Protein AF-A0A523D8A8-F1 (afdb_monomer_lite)

Foldseek 3Di:
DDQPDADCVLQDPPQAQFDPPDDSNNCPVVVVQVVVCVVVVFHWDWDFDDDDRHTHDIDTHGPCVVPDDDDDDD

pLDDT: mean 84.75, std 9.38, range [50.19, 96.94]

Sequence (74 aa):
MRLDGFRPEFLDFQRGIRVGHLEPHQRITQILKHTLQARYQEDFVIDRWGRGVYWQWICFLPKANRIAKPLSSS

Structure (mmCIF, N/CA/C/O backbone):
data_AF-A0A523D8A8-F1
#
_entry.id   AF-A0A523D8A8-F1
#
loop_
_atom_site.group_PDB
_atom_site.id
_atom_site.type_symbol
_atom_site.label_atom_id
_atom_site.label_alt_id
_atom_site.label_comp_id
_atom_site.label_asym_id
_atom_site.label_entity_id
_atom_site.label_seq_id
_atom_site.pdbx_PDB_ins_code
_atom_site.Cartn_x
_atom_site.Cartn_y
_atom_site.Cartn_z
_atom_site.occupancy
_atom_site.B_iso_or_equiv
_atom_site.auth_seq_id
_atom_site.auth_comp_id
_atom_site.auth_asym_id
_atom_site.auth_atom_id
_atom_site.pdbx_PDB_model_num
ATOM 1 N N . MET A 1 1 ? -14.143 7.252 -11.095 1.00 50.19 1 MET A N 1
ATOM 2 C CA . MET A 1 1 ? -12.795 6.995 -11.646 1.00 50.19 1 MET A CA 1
ATOM 3 C C . MET A 1 1 ? -12.841 5.641 -12.331 1.00 50.19 1 MET A C 1
ATOM 5 O O . MET A 1 1 ? -13.091 4.659 -11.647 1.00 50.19 1 MET A O 1
ATOM 9 N N . ARG A 1 2 ? -12.724 5.583 -13.662 1.00 51.06 2 ARG A N 1
ATOM 10 C CA . ARG A 1 2 ? -12.634 4.302 -14.377 1.00 51.06 2 ARG A CA 1
ATOM 11 C C . ARG A 1 2 ? -11.242 3.739 -14.075 1.00 51.06 2 ARG A C 1
ATOM 13 O O . ARG A 1 2 ? -10.249 4.416 -14.316 1.00 51.06 2 ARG A O 1
ATOM 20 N N . LEU A 1 3 ? -11.178 2.590 -13.412 1.00 59.72 3 LEU A N 1
ATOM 21 C CA . LEU A 1 3 ? -9.932 1.860 -13.205 1.00 59.72 3 LEU A CA 1
ATOM 22 C C . LEU A 1 3 ? -9.852 0.878 -14.369 1.00 59.72 3 LEU A C 1
ATOM 24 O O . LEU A 1 3 ? -10.564 -0.120 -14.346 1.00 59.72 3 LEU A O 1
ATOM 28 N N . ASP A 1 4 ? -9.019 1.141 -15.373 1.00 68.56 4 ASP A N 1
ATOM 29 C CA . ASP A 1 4 ? -8.809 0.237 -16.523 1.00 68.56 4 ASP A CA 1
ATOM 30 C C . ASP A 1 4 ? -8.091 -1.080 -16.137 1.00 68.56 4 ASP A C 1
ATOM 32 O O . ASP A 1 4 ? -7.450 -1.726 -16.961 1.00 68.56 4 ASP A O 1
ATOM 36 N N . GLY A 1 5 ? -8.198 -1.489 -14.866 1.00 76.19 5 GLY A N 1
ATOM 37 C CA . GLY A 1 5 ? -7.502 -2.622 -14.271 1.00 76.19 5 GLY A CA 1
ATOM 38 C C . GLY A 1 5 ? -6.006 -2.367 -14.089 1.00 76.19 5 GLY A C 1
ATOM 39 O O . GLY A 1 5 ? -5.399 -1.544 -14.769 1.00 76.19 5 GLY A O 1
ATOM 40 N N . PHE A 1 6 ? -5.389 -3.071 -13.142 1.00 83.75 6 PHE A N 1
ATOM 41 C CA . PHE A 1 6 ? -3.930 -3.102 -13.057 1.00 83.75 6 PHE A CA 1
ATOM 42 C C . PHE A 1 6 ? -3.384 -3.979 -14.182 1.00 83.75 6 PHE A C 1
ATOM 44 O O . PHE A 1 6 ? -3.866 -5.097 -14.365 1.00 83.75 6 PHE A O 1
ATOM 51 N N . ARG A 1 7 ? -2.348 -3.519 -14.888 1.00 85.00 7 ARG A N 1
ATOM 52 C CA . ARG A 1 7 ? -1.614 -4.364 -15.839 1.00 85.00 7 ARG A CA 1
ATOM 53 C C . ARG A 1 7 ? -0.383 -4.984 -15.152 1.00 85.00 7 ARG A C 1
ATOM 55 O O . 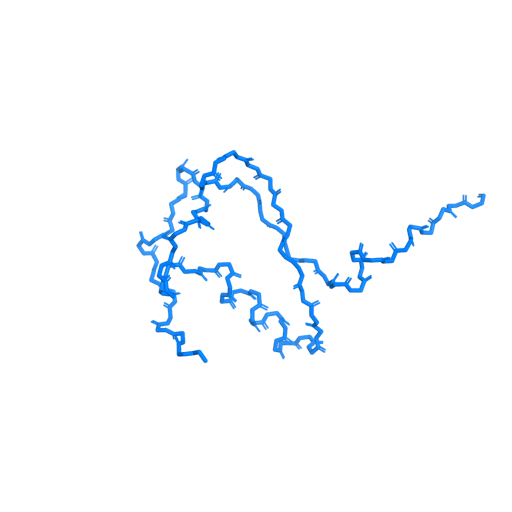ARG A 1 7 ? 0.466 -4.227 -14.680 1.00 85.00 7 ARG A O 1
ATOM 62 N N . PRO A 1 8 ? -0.245 -6.327 -15.114 1.00 83.25 8 PRO A N 1
ATOM 63 C CA . PRO A 1 8 ? 0.842 -7.012 -14.402 1.00 83.25 8 PRO A CA 1
ATOM 64 C C . PRO A 1 8 ? 2.262 -6.601 -14.807 1.00 83.25 8 PRO A C 1
ATOM 66 O O . PRO A 1 8 ? 3.171 -6.670 -13.991 1.00 83.25 8 PRO A O 1
ATOM 69 N N . GLU A 1 9 ? 2.451 -6.130 -16.039 1.00 85.50 9 GLU A N 1
ATOM 70 C CA . GLU A 1 9 ? 3.730 -5.629 -16.565 1.00 85.50 9 GLU A CA 1
ATOM 71 C C . GLU A 1 9 ? 4.325 -4.443 -15.783 1.00 85.50 9 GLU A C 1
ATOM 73 O O . GLU A 1 9 ? 5.523 -4.191 -15.872 1.00 85.50 9 GLU A O 1
ATOM 78 N N . PHE A 1 10 ? 3.516 -3.723 -14.998 1.00 82.62 10 PHE A N 1
ATOM 79 C CA . PHE A 1 10 ? 3.993 -2.636 -14.136 1.00 82.62 10 PHE A CA 1
ATOM 80 C C . PHE A 1 10 ? 4.436 -3.111 -12.749 1.00 82.62 10 PHE A C 1
ATOM 82 O O . PHE A 1 10 ? 4.762 -2.285 -11.892 1.00 82.62 10 PHE A O 1
ATOM 89 N N . LEU A 1 11 ? 4.432 -4.422 -12.504 1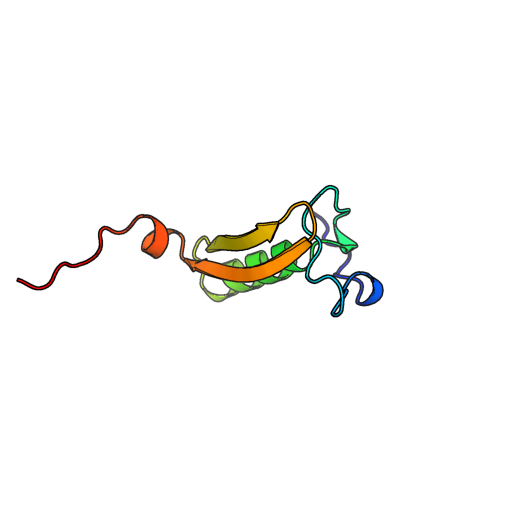.00 80.62 11 LEU A N 1
ATOM 90 C CA . LEU A 1 11 ? 4.892 -5.003 -11.257 1.00 80.62 11 LEU A CA 1
ATOM 91 C C . LEU A 1 11 ? 6.372 -5.383 -11.364 1.00 80.62 11 LEU A C 1
ATOM 93 O O . LEU A 1 11 ? 6.744 -6.325 -12.057 1.00 80.62 11 LEU A O 1
ATOM 97 N N . ASP A 1 12 ? 7.217 -4.634 -10.663 1.00 81.44 12 ASP A N 1
ATOM 98 C CA . ASP A 1 12 ? 8.666 -4.820 -10.670 1.00 81.44 12 ASP A CA 1
ATOM 99 C C . ASP A 1 12 ? 9.122 -5.445 -9.343 1.00 81.44 12 ASP A C 1
ATOM 101 O O . ASP A 1 12 ? 9.257 -4.775 -8.320 1.00 81.44 12 ASP A O 1
ATOM 105 N N . PHE A 1 13 ? 9.359 -6.757 -9.347 1.00 77.94 13 PHE A N 1
ATOM 106 C CA . PHE A 1 13 ? 9.833 -7.475 -8.160 1.00 77.94 13 PHE A CA 1
ATOM 107 C C . PHE A 1 13 ? 11.314 -7.222 -7.837 1.00 77.94 13 PHE A C 1
ATOM 109 O O . PHE A 1 13 ? 11.751 -7.554 -6.738 1.00 77.94 13 PHE A O 1
ATOM 116 N N . GLN A 1 14 ? 12.094 -6.651 -8.762 1.00 83.25 14 GLN A N 1
ATOM 117 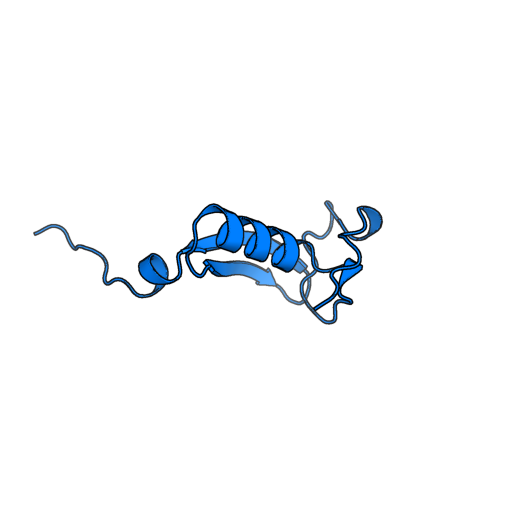C CA . GLN A 1 14 ? 13.516 -6.376 -8.540 1.00 83.25 14 GLN A CA 1
ATOM 118 C C . GLN A 1 14 ? 13.736 -5.004 -7.903 1.00 83.25 14 GLN A C 1
ATOM 120 O O . GLN A 1 14 ? 14.543 -4.867 -6.985 1.00 83.25 14 GLN A O 1
ATOM 125 N N . ARG A 1 15 ? 13.025 -3.979 -8.382 1.00 79.25 15 ARG A N 1
ATOM 126 C CA . ARG A 1 15 ? 13.134 -2.600 -7.876 1.00 79.25 15 ARG A CA 1
ATOM 127 C C . ARG A 1 15 ? 12.127 -2.294 -6.772 1.00 79.25 15 ARG A C 1
ATOM 129 O O . ARG A 1 15 ? 12.339 -1.354 -6.007 1.00 79.25 15 ARG A O 1
ATOM 136 N N . GLY A 1 16 ? 11.059 -3.082 -6.671 1.00 79.31 16 GLY A N 1
ATOM 137 C CA . GLY A 1 16 ? 9.949 -2.873 -5.750 1.00 79.31 16 GLY A CA 1
ATOM 138 C C . GLY A 1 16 ? 8.765 -2.172 -6.414 1.00 79.31 16 GLY A C 1
ATOM 139 O O . GLY A 1 16 ? 8.689 -1.991 -7.628 1.00 79.31 16 GLY A O 1
ATOM 140 N N . ILE A 1 17 ? 7.805 -1.744 -5.603 1.00 81.75 17 ILE A N 1
ATOM 141 C CA . ILE A 1 17 ? 6.539 -1.209 -6.105 1.00 81.75 17 ILE A CA 1
ATOM 142 C C . ILE A 1 17 ? 6.725 0.269 -6.453 1.00 81.75 17 ILE A C 1
ATOM 144 O O . ILE A 1 17 ? 7.053 1.074 -5.581 1.00 81.75 17 ILE A O 1
ATOM 148 N N . ARG A 1 18 ? 6.498 0.643 -7.719 1.00 82.94 18 ARG A N 1
ATOM 149 C CA . ARG A 1 18 ? 6.508 2.046 -8.162 1.00 82.94 18 ARG A CA 1
ATOM 150 C C . ARG A 1 18 ? 5.234 2.761 -7.715 1.00 82.94 18 ARG A C 1
ATOM 152 O O . ARG A 1 18 ? 4.163 2.167 -7.692 1.00 82.94 18 ARG A O 1
ATOM 159 N N . VAL A 1 19 ? 5.344 4.041 -7.361 1.00 78.31 19 VAL A N 1
ATOM 160 C CA . VAL A 1 19 ? 4.297 4.742 -6.586 1.00 78.31 19 VAL A CA 1
ATOM 161 C C . VAL A 1 19 ? 4.229 6.252 -6.842 1.00 78.31 19 VAL A C 1
ATOM 163 O O . VAL A 1 19 ? 3.430 6.954 -6.224 1.00 78.31 19 VAL A O 1
ATOM 166 N N . GLY A 1 20 ? 5.013 6.760 -7.796 1.00 78.31 20 GLY A N 1
ATOM 167 C CA . GLY A 1 20 ? 4.990 8.155 -8.243 1.00 78.31 20 GLY A CA 1
ATOM 168 C C . GLY A 1 20 ? 4.786 8.273 -9.753 1.00 78.31 20 GLY A C 1
ATOM 169 O O . GLY A 1 20 ? 5.306 7.446 -10.506 1.00 78.31 20 GLY A O 1
ATOM 170 N N . HIS A 1 21 ? 4.046 9.311 -10.167 1.00 80.50 21 HIS A N 1
ATOM 171 C CA . HIS A 1 21 ? 3.707 9.624 -11.566 1.00 80.50 21 HIS A CA 1
ATOM 172 C C . HIS A 1 21 ? 3.178 8.397 -12.321 1.00 80.50 21 HIS A C 1
ATOM 174 O O . HIS A 1 21 ? 3.795 7.926 -13.273 1.00 80.50 21 HIS A O 1
ATOM 180 N N . LEU A 1 22 ? 2.073 7.844 -11.815 1.00 86.50 22 LEU A N 1
ATOM 181 C CA . LEU A 1 22 ? 1.469 6.626 -12.337 1.00 86.50 22 LEU A CA 1
ATOM 182 C C . LEU A 1 22 ? 0.147 6.911 -13.031 1.00 86.50 22 LEU A C 1
ATOM 184 O O . LEU A 1 22 ? -0.721 7.574 -12.452 1.00 86.50 22 LEU A O 1
ATOM 188 N N . GLU A 1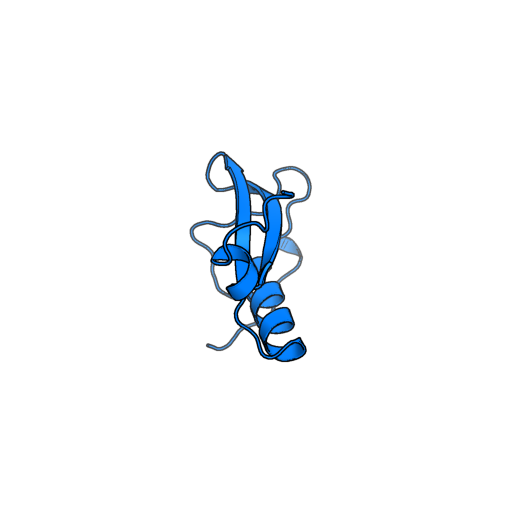 23 ? -0.044 6.302 -14.190 1.00 87.00 23 GLU A N 1
ATOM 189 C CA . GLU A 1 23 ? -1.345 6.215 -14.846 1.00 87.00 23 GLU A CA 1
ATOM 190 C C . GLU A 1 23 ? -2.276 5.251 -14.094 1.00 87.00 23 GLU A C 1
ATOM 192 O O . GLU A 1 23 ? -1.792 4.365 -13.383 1.00 87.00 23 GLU A O 1
ATOM 197 N N . PRO A 1 24 ? -3.611 5.379 -14.216 1.00 83.25 24 PRO A N 1
ATOM 198 C CA . PRO A 1 24 ? -4.567 4.543 -13.485 1.00 83.25 24 PRO A CA 1
ATOM 199 C C . PRO A 1 24 ? -4.273 3.038 -13.559 1.00 83.25 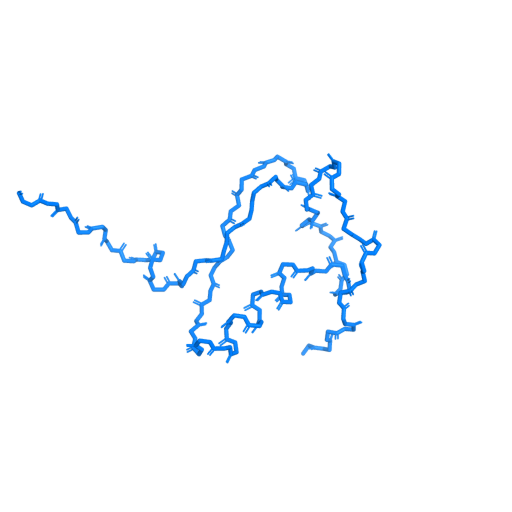24 PRO A C 1
ATOM 201 O O . PRO A 1 24 ? -4.311 2.359 -12.533 1.00 83.25 24 PRO A O 1
ATOM 204 N N . HIS A 1 25 ? -3.882 2.540 -14.734 1.00 84.19 25 HIS A N 1
ATOM 205 C CA . HIS A 1 25 ? -3.575 1.126 -14.974 1.00 84.19 25 HIS A CA 1
ATOM 206 C C . HIS A 1 25 ? -2.253 0.639 -14.343 1.00 84.19 25 HIS A C 1
ATOM 208 O O . HIS A 1 25 ? -1.963 -0.557 -14.332 1.00 84.19 25 HIS A O 1
ATOM 214 N N . GLN A 1 26 ? -1.449 1.552 -13.796 1.00 85.81 26 GLN A N 1
ATOM 215 C CA . GLN A 1 26 ? -0.188 1.264 -13.106 1.00 85.81 26 GLN A CA 1
ATOM 216 C C . GLN A 1 26 ? -0.356 1.277 -11.573 1.00 85.81 26 GLN A C 1
ATOM 218 O O . GLN A 1 26 ? 0.544 0.878 -10.837 1.00 85.81 26 GLN A O 1
ATOM 223 N N . ARG A 1 27 ? -1.503 1.742 -11.053 1.00 88.12 27 ARG A N 1
ATOM 224 C CA . ARG A 1 27 ? -1.721 2.007 -9.618 1.00 88.12 27 ARG A CA 1
ATOM 225 C C . ARG A 1 27 ? -2.241 0.783 -8.856 1.00 88.12 27 ARG A C 1
ATOM 227 O O . ARG A 1 27 ? -3.321 0.843 -8.265 1.00 88.12 27 ARG A O 1
ATOM 234 N N . ILE A 1 28 ? -1.463 -0.304 -8.796 1.00 87.00 28 ILE A N 1
ATOM 235 C CA . ILE A 1 28 ? -1.853 -1.509 -8.030 1.00 87.00 28 ILE A CA 1
ATOM 236 C C . ILE A 1 28 ? -2.241 -1.178 -6.582 1.00 87.00 28 ILE A C 1
ATOM 238 O O . ILE A 1 28 ? -3.230 -1.687 -6.063 1.00 87.00 28 ILE A O 1
ATOM 242 N N . THR A 1 29 ? -1.525 -0.247 -5.951 1.00 88.06 29 THR A N 1
ATOM 243 C CA . THR A 1 29 ? -1.775 0.163 -4.566 1.00 88.06 29 THR A CA 1
ATOM 244 C C . THR A 1 29 ? -3.148 0.808 -4.376 1.00 88.06 29 THR A C 1
ATOM 246 O O . THR A 1 29 ? -3.795 0.564 -3.364 1.00 88.06 29 THR A O 1
ATOM 249 N N . GLN A 1 30 ? -3.647 1.576 -5.350 1.00 88.69 30 GLN A N 1
ATOM 250 C CA . GLN A 1 30 ? -4.992 2.161 -5.277 1.00 88.69 30 GLN A CA 1
ATOM 251 C C . GLN A 1 30 ? -6.078 1.112 -5.509 1.00 88.69 30 GLN A C 1
ATOM 253 O O . GLN A 1 30 ? -7.109 1.149 -4.847 1.00 88.69 30 GLN A O 1
ATOM 258 N N . ILE A 1 31 ? -5.845 0.151 -6.405 1.00 89.56 31 ILE A N 1
ATOM 259 C CA . ILE A 1 31 ? -6.787 -0.950 -6.649 1.00 89.56 31 ILE A CA 1
ATOM 260 C C . ILE A 1 31 ? -6.941 -1.812 -5.394 1.00 89.56 31 ILE A C 1
ATOM 262 O O . ILE A 1 31 ? -8.065 -2.087 -4.969 1.00 89.56 31 ILE A O 1
ATOM 266 N N . LEU A 1 32 ? -5.825 -2.174 -4.756 1.00 90.62 32 LEU A N 1
ATOM 267 C CA . LEU A 1 32 ? -5.833 -2.898 -3.486 1.00 90.62 32 LEU A CA 1
ATOM 268 C C . LEU A 1 32 ? -6.539 -2.089 -2.392 1.00 90.62 32 LEU A C 1
ATOM 270 O O . LEU A 1 32 ? -7.438 -2.611 -1.737 1.00 90.62 32 LEU A O 1
ATOM 274 N N . LYS A 1 33 ? -6.212 -0.796 -2.253 1.00 91.94 33 LYS A N 1
ATOM 275 C CA . LYS A 1 33 ? -6.875 0.100 -1.297 1.00 91.94 33 LYS A CA 1
ATOM 276 C C . LYS A 1 33 ? -8.391 0.125 -1.498 1.00 91.94 33 LYS A C 1
ATOM 278 O O . LYS A 1 33 ? -9.128 -0.107 -0.548 1.00 91.94 33 LYS A O 1
ATOM 283 N N . HIS A 1 34 ? -8.859 0.378 -2.718 1.00 91.56 34 HIS A N 1
ATOM 284 C CA . HIS A 1 34 ? -10.289 0.439 -3.014 1.00 91.56 34 HIS A CA 1
ATOM 285 C C . HIS A 1 34 ? -10.987 -0.897 -2.762 1.00 91.56 34 HIS A C 1
ATOM 287 O O . HIS A 1 34 ? -12.100 -0.905 -2.246 1.00 91.56 34 HIS A O 1
ATOM 293 N N . THR A 1 35 ? -10.326 -2.017 -3.062 1.00 92.38 35 THR A N 1
ATOM 294 C CA . THR A 1 35 ? -10.858 -3.357 -2.777 1.00 92.38 35 THR A CA 1
ATOM 295 C C . THR A 1 35 ? -11.031 -3.573 -1.273 1.00 92.38 35 THR A C 1
ATOM 297 O O . THR A 1 35 ? -12.069 -4.069 -0.842 1.00 92.38 35 THR A O 1
ATOM 300 N N . LEU A 1 36 ? -10.055 -3.157 -0.460 1.00 95.25 36 LEU A N 1
ATOM 301 C CA . LEU A 1 36 ? -10.148 -3.220 1.000 1.00 95.25 36 LEU A CA 1
ATOM 302 C C . LEU A 1 36 ? -11.263 -2.313 1.532 1.00 95.25 36 LEU A C 1
ATOM 304 O O . LEU A 1 36 ? -12.086 -2.771 2.318 1.00 95.25 36 LEU A O 1
ATOM 308 N N . GLN A 1 37 ? -11.350 -1.069 1.055 1.00 96.25 37 GLN A N 1
ATOM 309 C CA . GLN A 1 37 ? -12.417 -0.145 1.455 1.00 96.25 37 GLN A CA 1
ATOM 310 C C . GLN A 1 37 ? -13.805 -0.689 1.091 1.00 96.25 37 GLN A C 1
ATOM 312 O O . GLN A 1 37 ? -14.715 -0.653 1.911 1.00 96.25 37 GLN A O 1
ATOM 317 N N . ALA A 1 38 ? -13.966 -1.257 -0.108 1.00 95.06 38 ALA A N 1
ATOM 318 C CA . ALA A 1 38 ? -15.225 -1.865 -0.530 1.00 95.06 38 ALA A CA 1
ATOM 319 C C . ALA A 1 38 ? -15.572 -3.113 0.298 1.00 95.06 38 ALA A C 1
ATOM 321 O O . ALA A 1 38 ? -16.738 -3.346 0.607 1.00 95.06 38 ALA A O 1
ATOM 322 N N . ARG A 1 39 ? -14.575 -3.914 0.687 1.00 96.94 39 ARG A N 1
ATOM 323 C CA . ARG A 1 39 ? -14.789 -5.125 1.489 1.00 96.94 39 ARG A CA 1
ATOM 324 C C . ARG A 1 39 ? -15.151 -4.819 2.941 1.00 96.94 39 ARG A C 1
ATOM 326 O O . ARG A 1 39 ? -16.033 -5.471 3.486 1.00 96.94 39 ARG A O 1
ATOM 333 N N . TYR A 1 40 ? -14.450 -3.876 3.563 1.00 96.31 40 TYR A N 1
ATOM 334 C CA . TYR A 1 40 ? -14.560 -3.599 4.998 1.00 96.31 40 TYR A CA 1
ATOM 335 C C . TYR A 1 40 ? -15.428 -2.383 5.327 1.00 96.31 40 TYR A C 1
ATOM 337 O O . TYR A 1 40 ? -15.694 -2.146 6.497 1.00 96.31 40 TYR A O 1
ATOM 345 N N . GLN A 1 41 ? -15.883 -1.636 4.315 1.00 96.69 41 GLN A N 1
ATOM 346 C CA . GLN A 1 41 ? -16.705 -0.431 4.483 1.00 96.69 41 GLN A CA 1
ATOM 347 C C . GLN A 1 41 ? -16.052 0.609 5.416 1.00 96.69 41 GLN A C 1
ATOM 349 O O . GLN A 1 41 ? -16.730 1.350 6.121 1.00 96.69 41 GLN A O 1
ATOM 354 N N . GLU A 1 42 ? -14.719 0.681 5.399 1.00 95.75 42 GLU A N 1
ATOM 355 C CA . GLU A 1 42 ? -13.915 1.628 6.173 1.00 95.75 42 GLU A CA 1
ATOM 356 C C . GLU A 1 42 ? -12.858 2.276 5.271 1.00 95.75 42 GLU A C 1
ATOM 358 O O . GLU A 1 42 ? -12.414 1.689 4.284 1.00 95.75 42 GLU A O 1
ATOM 363 N N . ASP A 1 43 ? -12.427 3.489 5.614 1.00 96.00 43 ASP A N 1
ATOM 364 C CA . ASP A 1 43 ? -11.272 4.132 5.002 1.00 96.00 43 ASP A CA 1
ATOM 365 C C . ASP A 1 43 ? -9.954 3.443 5.364 1.00 96.00 43 ASP A C 1
ATOM 367 O O . ASP A 1 43 ? -9.675 3.142 6.521 1.00 96.00 43 ASP A O 1
ATOM 371 N N . PHE A 1 44 ? -9.071 3.320 4.374 1.00 96.31 44 PHE A N 1
ATOM 372 C CA . PHE A 1 44 ? -7.702 2.848 4.568 1.00 96.31 44 PHE A CA 1
ATOM 373 C C . PHE A 1 44 ? -6.691 3.947 4.238 1.00 96.31 44 PHE A C 1
ATOM 375 O O . PHE A 1 44 ? -6.887 4.774 3.340 1.00 96.31 44 PHE A O 1
ATOM 382 N N . VAL A 1 45 ? -5.562 3.929 4.934 1.00 93.19 45 VAL A N 1
ATOM 383 C CA . VAL A 1 45 ? -4.360 4.680 4.576 1.00 93.19 45 VAL A CA 1
ATOM 384 C C . VAL A 1 45 ? -3.303 3.717 4.055 1.00 93.19 45 VAL A C 1
ATOM 386 O O . VAL A 1 45 ? -3.246 2.557 4.458 1.00 93.19 45 VAL A O 1
ATOM 389 N N . ILE A 1 46 ? -2.483 4.201 3.128 1.00 90.12 46 ILE A N 1
ATOM 390 C CA . ILE A 1 46 ? -1.336 3.450 2.622 1.00 90.12 46 ILE A CA 1
ATOM 391 C C . ILE A 1 46 ? -0.126 3.933 3.408 1.00 90.12 46 ILE A C 1
ATOM 393 O O . ILE A 1 46 ? 0.228 5.110 3.309 1.00 90.12 46 ILE A O 1
ATOM 397 N N . ASP A 1 47 ? 0.480 3.036 4.177 1.00 87.38 47 ASP A N 1
ATOM 398 C CA . ASP A 1 47 ? 1.766 3.267 4.822 1.00 87.38 47 ASP A CA 1
ATOM 399 C C . ASP A 1 47 ? 2.880 2.578 4.032 1.00 87.38 47 ASP A C 1
ATOM 401 O O . ASP A 1 47 ? 2.647 1.601 3.312 1.00 87.38 47 ASP A O 1
ATOM 405 N N . ARG A 1 48 ? 4.084 3.140 4.090 1.00 85.25 48 ARG A N 1
ATOM 406 C CA . ARG A 1 48 ? 5.142 2.843 3.126 1.00 85.25 48 ARG A CA 1
ATOM 407 C C . ARG A 1 48 ? 6.535 2.966 3.714 1.00 85.25 48 ARG A C 1
ATOM 409 O O . ARG A 1 48 ? 6.836 3.931 4.409 1.00 85.25 48 ARG A O 1
ATOM 416 N N . TRP A 1 49 ? 7.417 2.056 3.310 1.00 83.00 49 TRP A N 1
ATOM 417 C CA . TRP A 1 49 ? 8.848 2.159 3.576 1.00 83.00 49 TRP A CA 1
ATOM 418 C C . TRP A 1 49 ? 9.668 1.899 2.308 1.00 83.00 49 TRP A C 1
ATOM 420 O O . TRP A 1 49 ? 9.473 0.915 1.586 1.00 83.00 49 TRP A O 1
ATOM 430 N N . GLY A 1 50 ? 10.574 2.828 2.008 1.00 79.38 50 GLY A N 1
ATOM 431 C CA . GLY A 1 50 ? 11.395 2.820 0.801 1.00 79.38 50 GLY A CA 1
ATOM 432 C C . GLY A 1 50 ? 12.042 4.179 0.536 1.00 79.38 50 GLY A C 1
ATOM 433 O O . GLY A 1 50 ? 11.945 5.094 1.356 1.00 79.38 50 GLY A O 1
ATOM 434 N N . ARG A 1 51 ? 12.702 4.324 -0.619 1.00 80.00 51 ARG A N 1
ATOM 435 C CA . ARG A 1 51 ? 13.343 5.579 -1.044 1.00 80.00 51 ARG A CA 1
ATOM 436 C C . ARG A 1 51 ? 12.925 5.951 -2.465 1.00 80.00 51 ARG A C 1
ATOM 438 O O . ARG A 1 51 ? 12.919 5.118 -3.363 1.00 80.00 51 ARG A O 1
ATOM 445 N N . GLY A 1 52 ? 12.633 7.231 -2.686 1.00 84.19 52 GLY A N 1
ATOM 446 C CA . GLY A 1 52 ? 12.265 7.744 -4.006 1.00 84.19 52 GLY A CA 1
ATOM 447 C C . GLY A 1 52 ? 10.932 7.185 -4.519 1.00 84.19 52 GLY A C 1
ATOM 448 O O . GLY A 1 52 ? 9.953 7.090 -3.776 1.00 84.19 52 GLY A O 1
ATOM 449 N N . VAL A 1 53 ? 10.889 6.853 -5.813 1.00 83.12 53 VAL A N 1
ATOM 450 C CA . VAL A 1 53 ? 9.661 6.430 -6.516 1.00 83.12 53 VAL A CA 1
ATOM 451 C C . VAL A 1 53 ? 9.362 4.932 -6.421 1.00 83.12 53 VAL A C 1
ATOM 453 O O . VAL A 1 53 ? 8.291 4.526 -6.871 1.00 83.12 53 VAL A O 1
ATOM 456 N N . TYR A 1 54 ? 10.276 4.140 -5.849 1.00 84.19 54 TYR A N 1
ATOM 457 C CA . TYR A 1 54 ? 10.133 2.698 -5.632 1.00 84.19 54 TYR A CA 1
ATOM 458 C C . TYR A 1 54 ? 10.135 2.390 -4.136 1.00 84.19 54 TYR A C 1
ATOM 460 O O . TYR A 1 54 ? 11.049 2.800 -3.416 1.00 84.19 54 TYR A O 1
ATOM 468 N N . TRP A 1 55 ? 9.122 1.670 -3.656 1.00 83.44 55 TRP A N 1
ATOM 469 C CA . TRP A 1 55 ? 9.033 1.263 -2.253 1.00 83.44 55 TRP A CA 1
ATOM 470 C C . TRP A 1 55 ? 9.123 -0.247 -2.101 1.00 83.44 55 TRP A C 1
ATOM 472 O O . TRP A 1 55 ? 8.620 -1.008 -2.927 1.00 83.44 55 TRP A O 1
ATOM 482 N N . GLN A 1 56 ? 9.780 -0.661 -1.021 1.00 78.62 56 GLN A N 1
ATOM 483 C CA . GLN A 1 56 ? 10.052 -2.064 -0.722 1.00 78.62 56 GLN A CA 1
ATOM 484 C C . GLN A 1 56 ? 8.929 -2.679 0.112 1.00 78.62 56 GLN A C 1
ATOM 486 O O . GLN A 1 56 ? 8.608 -3.847 -0.069 1.00 78.62 56 GLN A O 1
ATOM 491 N N . TRP A 1 57 ? 8.301 -1.883 0.981 1.00 80.00 57 TRP A N 1
ATOM 492 C CA . TRP A 1 57 ? 7.207 -2.335 1.833 1.00 80.00 57 TRP A CA 1
ATOM 493 C C . TRP A 1 57 ? 6.022 -1.382 1.746 1.00 80.00 57 TRP A C 1
ATOM 495 O O . TRP A 1 57 ? 6.184 -0.159 1.800 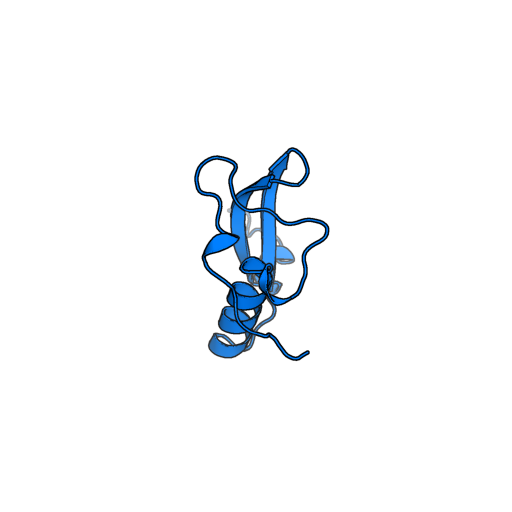1.00 80.00 57 TRP A O 1
ATOM 505 N N . ILE A 1 58 ? 4.829 -1.963 1.622 1.00 87.62 58 ILE A N 1
ATOM 506 C CA . ILE A 1 58 ? 3.555 -1.246 1.597 1.00 87.62 58 ILE A CA 1
ATOM 507 C C . ILE A 1 58 ? 2.589 -1.952 2.540 1.00 87.62 58 ILE A C 1
ATOM 509 O O . ILE A 1 58 ? 2.433 -3.169 2.480 1.00 87.62 58 ILE A O 1
ATOM 513 N N . CYS A 1 59 ? 1.929 -1.172 3.388 1.00 90.12 59 CYS A N 1
ATOM 514 C CA . CYS A 1 59 ? 0.882 -1.629 4.286 1.00 90.12 59 CYS A CA 1
ATOM 515 C C . CYS A 1 59 ? -0.405 -0.843 4.019 1.00 90.12 59 CYS A C 1
ATOM 517 O O . CYS A 1 59 ? -0.370 0.347 3.700 1.00 90.12 59 CYS A O 1
ATOM 519 N N . PHE A 1 60 ? -1.546 -1.511 4.171 1.00 93.50 60 PHE A N 1
ATOM 520 C CA . PHE A 1 60 ? -2.858 -0.879 4.189 1.00 93.50 60 PHE A CA 1
ATOM 521 C C . PHE A 1 60 ? -3.382 -0.932 5.618 1.00 93.50 60 PHE A C 1
ATOM 523 O O . PHE A 1 60 ? -3.670 -2.008 6.134 1.00 93.50 60 PHE A O 1
ATOM 530 N N . LEU A 1 61 ? -3.500 0.230 6.253 1.00 93.75 61 LEU A N 1
ATOM 531 C CA . LEU A 1 61 ? -3.944 0.346 7.637 1.00 93.75 61 LEU A CA 1
ATOM 532 C C . LEU A 1 61 ? -5.326 1.012 7.672 1.00 93.75 61 LEU A C 1
ATOM 534 O O . LEU A 1 61 ? -5.491 2.044 7.013 1.00 93.75 61 LEU A O 1
ATOM 538 N N . PRO A 1 62 ? -6.307 0.487 8.429 1.00 95.25 62 PRO A N 1
ATOM 539 C CA . PRO A 1 62 ? -7.551 1.202 8.681 1.00 95.25 62 PRO A CA 1
ATOM 540 C C . PRO A 1 62 ? -7.261 2.601 9.226 1.00 95.25 62 PRO A C 1
ATOM 542 O O . PRO A 1 62 ? -6.407 2.792 10.100 1.00 95.25 62 PRO A O 1
ATOM 545 N N . LYS A 1 63 ? -7.939 3.611 8.686 1.00 94.69 63 LYS A N 1
ATOM 546 C CA . LYS A 1 63 ? -7.694 5.007 9.053 1.00 94.69 63 LYS A CA 1
ATOM 547 C C . LYS A 1 63 ? -7.993 5.244 10.532 1.00 94.69 63 LYS A C 1
ATOM 549 O O . LYS A 1 63 ? -7.254 6.005 11.156 1.00 94.69 63 LYS A O 1
ATOM 554 N N . ALA A 1 64 ? -8.998 4.566 11.097 1.00 93.12 64 ALA A N 1
ATOM 555 C CA . ALA A 1 64 ? -9.305 4.638 12.523 1.00 93.12 64 ALA A CA 1
ATOM 556 C C . ALA A 1 64 ? -8.110 4.194 13.382 1.00 93.12 64 ALA A C 1
ATOM 558 O O . ALA A 1 64 ? -7.718 4.897 14.312 1.00 93.12 64 ALA A O 1
ATOM 559 N N . ASN A 1 65 ? -7.447 3.097 13.007 1.00 91.81 65 ASN A N 1
ATOM 560 C CA . ASN A 1 65 ? -6.271 2.601 13.724 1.00 91.81 65 ASN A CA 1
ATOM 561 C C . ASN A 1 65 ? -5.085 3.566 13.629 1.00 91.81 65 ASN A C 1
ATOM 563 O O . ASN A 1 65 ? -4.312 3.685 14.575 1.00 91.81 65 ASN A O 1
ATOM 567 N N . ARG A 1 66 ? -4.932 4.274 12.501 1.00 90.81 66 ARG A N 1
ATOM 568 C CA . ARG A 1 66 ? -3.845 5.249 12.322 1.00 90.81 66 ARG A CA 1
ATOM 569 C C . ARG A 1 66 ? -3.962 6.448 13.264 1.00 90.81 66 ARG A C 1
ATOM 571 O O . ARG A 1 66 ? -2.932 6.992 13.657 1.00 90.81 66 ARG A O 1
ATOM 578 N N . ILE A 1 67 ? -5.188 6.886 13.550 1.00 91.62 67 ILE A N 1
ATOM 579 C CA . ILE A 1 67 ? -5.466 8.068 14.381 1.00 91.62 67 ILE A CA 1
ATOM 580 C C . ILE A 1 67 ? -5.675 7.723 15.857 1.00 91.62 67 ILE A C 1
ATOM 582 O O . ILE A 1 67 ? -5.599 8.610 16.705 1.00 91.62 67 ILE A O 1
ATOM 586 N N . ALA A 1 68 ? -5.955 6.457 16.167 1.00 90.75 68 ALA A N 1
ATOM 587 C CA . ALA A 1 68 ? -6.152 6.006 17.532 1.00 90.75 68 ALA A CA 1
ATOM 588 C C . ALA A 1 68 ? -4.879 6.212 18.364 1.00 90.75 68 ALA A C 1
ATOM 590 O O . ALA A 1 68 ? -3.763 5.911 17.933 1.00 90.75 68 ALA A O 1
ATOM 591 N N . LYS A 1 69 ? -5.051 6.707 19.593 1.00 82.44 69 LYS A N 1
ATOM 592 C CA . LYS A 1 69 ? -3.961 6.746 20.568 1.00 82.44 69 LYS A CA 1
ATOM 593 C C . LYS A 1 69 ? -3.631 5.303 20.979 1.00 82.44 69 LYS A C 1
ATOM 595 O O . LYS A 1 69 ? -4.564 4.551 21.267 1.00 82.44 69 LYS A O 1
ATOM 600 N N . PRO A 1 70 ? -2.347 4.912 21.052 1.00 80.94 70 PRO A N 1
ATOM 601 C CA . PRO A 1 70 ? -1.978 3.616 21.602 1.00 80.94 70 PRO A CA 1
ATOM 602 C C . PRO A 1 70 ? -2.538 3.470 23.018 1.00 80.94 70 PRO A C 1
ATOM 604 O O . PRO A 1 70 ? -2.416 4.391 23.831 1.00 80.94 70 PRO A O 1
ATOM 607 N N . LEU A 1 71 ? -3.131 2.317 23.316 1.00 80.81 71 LEU A N 1
ATOM 608 C CA . LEU A 1 71 ? -3.449 1.950 24.690 1.00 80.81 71 LEU A CA 1
ATOM 609 C C . LEU A 1 71 ? -2.121 1.632 25.384 1.00 80.81 71 LEU A C 1
ATOM 611 O O . LEU A 1 71 ? -1.515 0.593 25.134 1.00 80.81 71 LEU A O 1
ATOM 615 N N . SER A 1 72 ? -1.621 2.558 26.197 1.00 78.94 72 SER A N 1
ATOM 616 C CA . SER A 1 72 ? -0.489 2.287 27.081 1.00 78.94 72 SER A CA 1
ATOM 617 C C . SER A 1 72 ? -0.939 1.321 28.176 1.00 78.94 72 SER A C 1
ATOM 619 O O . SER A 1 72 ? -1.969 1.571 28.806 1.00 78.94 72 SER A O 1
ATOM 621 N N . SER A 1 73 ? -0.175 0.250 28.420 1.00 68.12 73 SER A N 1
ATOM 622 C CA . SER A 1 73 ? -0.350 -0.535 29.648 1.00 68.12 73 SER A CA 1
ATOM 623 C C . SER A 1 73 ? -0.143 0.392 30.840 1.00 68.12 73 SER A C 1
ATOM 625 O O . SER A 1 73 ? 0.796 1.191 30.835 1.00 68.12 73 SER A O 1
ATOM 627 N N . SER A 1 74 ? -1.050 0.309 31.812 1.00 66.69 74 SER A N 1
ATOM 628 C CA . SER A 1 74 ? -0.800 0.840 33.157 1.00 66.69 74 SER A CA 1
ATOM 629 C C . SER A 1 74 ? 0.254 -0.007 33.861 1.00 66.69 74 SER A C 1
ATOM 631 O O . SER A 1 74 ? 0.406 -1.186 33.454 1.00 66.69 74 SER A O 1
#

Secondary structure (DSSP, 8-state):
-------GGG--TTT-EE-SS--GGG-HHHHHHHHHHHHHSS-EEEEEEEETTEEEEEEEEEHHHHHSPP----

Radius of gyration: 14.57 Å; chains: 1; bounding box: 30×17×50 Å